Protein AF-A0A969N582-F1 (afdb_monomer_lite)

Sequence (56 aa):
MEIQELKALIKETMREVLREERLMLCKILMPYVDDAEQREIEAEFGSPTDYAEDTD

Secondary structure (DSSP, 8-state):
--HHHHHHHHHHHHHHHHHHHHHHHHHHHSPP--HHHHHHHHHHH--GGGG-----

Structure (mmCIF, N/CA/C/O backbone):
data_AF-A0A969N582-F1
#
_entry.id   AF-A0A969N582-F1
#
loop_
_atom_site.group_PDB
_atom_site.id
_atom_site.type_symbol
_atom_site.label_atom_id
_atom_site.label_alt_id
_atom_site.label_comp_id
_atom_site.label_asym_id
_atom_site.label_entity_id
_atom_site.label_seq_id
_atom_site.pdbx_PDB_ins_code
_atom_site.Cartn_x
_atom_site.Cartn_y
_atom_site.Cartn_z
_atom_site.occupancy
_atom_site.B_iso_or_equiv
_atom_site.auth_seq_id
_atom_site.auth_comp_id
_atom_site.auth_asym_id
_atom_site.auth_atom_id
_atom_site.pdbx_PDB_model_num
ATOM 1 N N . MET A 1 1 ? -22.098 2.394 30.379 1.00 63.22 1 MET A N 1
ATOM 2 C CA . MET A 1 1 ? -21.107 1.698 29.540 1.00 63.22 1 MET A CA 1
ATOM 3 C C . MET A 1 1 ? -19.905 1.410 30.396 1.00 63.22 1 MET A C 1
ATOM 5 O O . MET A 1 1 ? -19.331 2.340 30.955 1.00 63.22 1 MET A O 1
ATOM 9 N N . GLU A 1 2 ? -19.559 0.139 30.509 1.00 90.38 2 GLU A N 1
ATOM 10 C CA . GLU A 1 2 ? -18.328 -0.284 31.166 1.00 90.38 2 GLU A CA 1
ATOM 11 C C . GLU A 1 2 ? -17.109 0.161 30.342 1.00 90.38 2 GLU A C 1
ATOM 13 O O . GLU A 1 2 ? -17.159 0.244 29.113 1.00 90.38 2 GLU A O 1
ATOM 18 N N . ILE A 1 3 ? -15.977 0.432 30.998 1.00 94.50 3 ILE A N 1
ATOM 19 C CA . ILE A 1 3 ? -14.744 0.900 30.327 1.00 94.50 3 ILE A CA 1
ATOM 20 C C . ILE A 1 3 ? -14.301 -0.067 29.215 1.00 94.50 3 ILE A C 1
ATOM 22 O O . ILE A 1 3 ? -13.730 0.354 28.207 1.00 94.50 3 ILE A O 1
ATOM 26 N N . GLN A 1 4 ? -14.561 -1.364 29.384 1.00 95.50 4 GLN A N 1
ATOM 27 C CA . GLN A 1 4 ? -14.228 -2.380 28.386 1.00 95.50 4 GLN A CA 1
ATOM 28 C C . GLN A 1 4 ? -15.120 -2.295 27.144 1.00 95.50 4 GLN A C 1
ATOM 30 O O . GLN A 1 4 ? -14.612 -2.425 26.032 1.00 95.50 4 GLN A O 1
ATOM 35 N N . GLU A 1 5 ? -16.411 -2.003 27.312 1.00 95.50 5 GLU A N 1
ATOM 36 C CA . GLU A 1 5 ? -17.348 -1.810 26.199 1.00 95.50 5 GLU A CA 1
ATOM 37 C C . GLU A 1 5 ? -16.954 -0.586 25.370 1.00 95.50 5 GLU A C 1
ATOM 39 O O . GLU A 1 5 ? -16.912 -0.651 24.144 1.00 95.50 5 GLU A O 1
ATOM 44 N N . LEU A 1 6 ? -16.568 0.509 26.035 1.00 96.75 6 LEU A N 1
ATOM 45 C CA . LEU A 1 6 ? -16.078 1.706 25.352 1.00 96.75 6 LEU A CA 1
ATOM 46 C C . LEU A 1 6 ? -14.797 1.425 24.552 1.00 96.75 6 LEU A C 1
ATOM 48 O O . LEU A 1 6 ? -14.673 1.850 23.407 1.00 96.75 6 LEU A O 1
ATOM 52 N N . LYS A 1 7 ? -13.845 0.682 25.129 1.00 96.50 7 LYS A N 1
ATOM 53 C CA . LYS A 1 7 ? -12.603 0.301 24.436 1.00 96.50 7 LYS A CA 1
ATOM 54 C C . LYS A 1 7 ? -12.859 -0.605 23.236 1.00 96.50 7 LYS A C 1
ATOM 56 O O . LYS A 1 7 ? -12.174 -0.463 22.225 1.00 96.50 7 LYS A O 1
ATOM 61 N N . ALA A 1 8 ? -13.798 -1.541 23.356 1.00 97.44 8 ALA A N 1
ATOM 62 C CA . ALA A 1 8 ? -14.189 -2.413 22.255 1.00 97.44 8 ALA A CA 1
ATOM 63 C C . ALA A 1 8 ? -14.800 -1.592 21.115 1.00 97.44 8 ALA A C 1
ATOM 65 O O . ALA A 1 8 ? -14.342 -1.702 19.981 1.00 97.44 8 ALA A O 1
ATOM 66 N N . LEU A 1 9 ? -15.728 -0.691 21.445 1.00 96.94 9 LEU A N 1
ATOM 67 C CA . LEU A 1 9 ? -16.368 0.190 20.475 1.00 96.94 9 LEU A CA 1
ATOM 68 C C . LEU A 1 9 ? -15.349 1.072 19.739 1.00 96.94 9 LEU A C 1
ATOM 70 O O . LEU A 1 9 ? -15.374 1.128 18.517 1.00 96.94 9 LEU A O 1
ATOM 74 N N . ILE A 1 10 ? -14.407 1.699 20.455 1.00 96.69 10 ILE A N 1
ATOM 75 C CA . ILE A 1 10 ? -13.344 2.516 19.841 1.00 96.69 10 ILE A CA 1
ATOM 76 C C . ILE A 1 10 ? -12.475 1.684 18.887 1.00 96.69 10 ILE A C 1
ATOM 78 O O . ILE A 1 10 ? -12.098 2.148 17.815 1.00 96.69 10 ILE A O 1
ATOM 82 N N . LYS A 1 11 ? -12.127 0.449 19.264 1.00 97.38 11 LYS A N 1
ATOM 83 C CA . LYS A 1 11 ? -11.322 -0.424 18.399 1.00 97.38 11 LYS A CA 1
ATOM 84 C C . LYS A 1 11 ? -12.071 -0.825 17.133 1.00 97.38 11 LYS A C 1
ATOM 86 O O . LYS A 1 11 ? -11.443 -0.897 16.079 1.00 97.38 11 LYS A O 1
ATOM 91 N N . GLU A 1 12 ? -13.365 -1.110 17.247 1.00 96.81 12 GLU A N 1
ATOM 92 C CA . GLU A 1 12 ? -14.211 -1.471 16.108 1.00 96.81 12 GLU A CA 1
ATOM 93 C C . GLU A 1 12 ? -14.304 -0.298 15.128 1.00 96.81 12 GLU A C 1
ATOM 95 O O . GLU A 1 12 ? -13.938 -0.445 13.965 1.00 96.81 12 GLU A O 1
ATOM 100 N N . THR A 1 13 ? -14.640 0.898 15.621 1.00 94.94 13 THR A N 1
ATOM 101 C CA . THR A 1 13 ? -14.792 2.088 14.773 1.00 94.94 13 THR A CA 1
ATOM 102 C C . THR A 1 13 ? -13.482 2.490 14.100 1.00 94.94 13 THR A C 1
ATOM 104 O O . THR A 1 13 ? -13.462 2.783 12.908 1.00 94.94 13 THR A O 1
ATOM 107 N N . MET A 1 14 ? -12.350 2.440 14.810 1.00 94.12 14 MET A N 1
ATOM 108 C CA . MET A 1 14 ? -11.044 2.696 14.192 1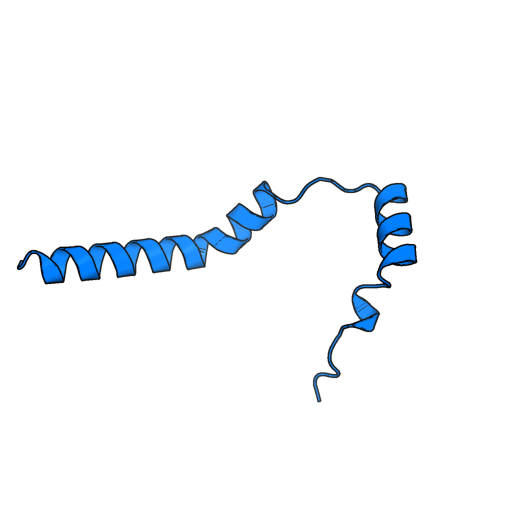.00 94.12 14 MET A CA 1
ATOM 109 C C . MET A 1 14 ? -10.694 1.657 13.124 1.00 94.12 14 MET A C 1
ATOM 111 O O . MET A 1 14 ? -10.101 2.001 12.104 1.00 94.12 14 MET A O 1
ATOM 115 N N . ARG A 1 15 ? -11.035 0.382 13.342 1.00 94.19 15 ARG A N 1
ATOM 116 C CA . ARG A 1 15 ? -10.790 -0.682 12.362 1.00 94.19 15 ARG A CA 1
ATOM 117 C C . ARG A 1 15 ? -11.633 -0.484 11.105 1.00 94.19 15 ARG A C 1
ATOM 119 O O . ARG A 1 15 ? -11.123 -0.739 10.018 1.00 94.19 15 ARG A O 1
ATOM 126 N N . GLU A 1 16 ? -12.884 -0.063 11.248 1.00 94.19 16 GLU A N 1
ATOM 127 C CA . GLU A 1 16 ? -13.775 0.252 10.127 1.00 94.19 16 GLU A CA 1
ATOM 128 C C . GLU A 1 16 ? -13.228 1.416 9.304 1.00 94.19 16 GLU A C 1
ATOM 130 O O . GLU A 1 16 ? -12.947 1.229 8.123 1.00 94.19 16 GLU A O 1
ATOM 135 N N . VAL A 1 17 ? -12.923 2.548 9.947 1.00 92.19 17 VAL A N 1
ATOM 136 C CA . VAL A 1 17 ? -12.330 3.715 9.271 1.00 92.19 17 VAL A CA 1
ATOM 137 C C . VAL A 1 17 ? -11.031 3.339 8.562 1.00 92.19 17 VAL A C 1
ATOM 139 O O . VAL A 1 17 ? -10.838 3.665 7.397 1.00 92.19 17 VAL A O 1
ATOM 142 N N . LEU A 1 18 ? -10.140 2.596 9.227 1.00 88.81 18 LEU A N 1
ATOM 143 C CA . LEU A 1 18 ? -8.903 2.149 8.592 1.00 88.81 18 LEU A CA 1
ATOM 144 C C . LEU A 1 18 ? -9.167 1.221 7.407 1.00 88.81 18 LEU A C 1
ATOM 146 O O . LEU A 1 18 ? -8.406 1.274 6.455 1.00 88.81 18 LEU A O 1
ATOM 150 N N . ARG A 1 19 ? -10.196 0.366 7.431 1.00 89.00 19 ARG A N 1
ATOM 151 C CA . ARG A 1 19 ? -10.529 -0.508 6.292 1.00 89.00 19 ARG A CA 1
ATOM 152 C C . ARG A 1 19 ? -11.065 0.281 5.107 1.00 89.00 19 ARG A C 1
ATOM 154 O O . ARG A 1 19 ? -10.666 -0.020 3.984 1.00 89.00 19 ARG A O 1
ATOM 161 N N . GLU A 1 20 ? -11.933 1.250 5.362 1.00 91.44 20 GLU A N 1
ATOM 162 C CA . GLU A 1 20 ? -12.532 2.100 4.332 1.00 91.44 20 GLU A CA 1
ATOM 163 C C . GLU A 1 20 ? -11.476 3.006 3.692 1.00 91.44 20 GLU A C 1
ATOM 165 O O . GLU A 1 20 ? -11.343 3.057 2.470 1.00 91.44 20 GLU A O 1
ATOM 170 N N . GLU A 1 21 ? -10.636 3.623 4.519 1.00 92.69 21 GLU A N 1
ATOM 171 C CA . GLU A 1 21 ? -9.671 4.624 4.071 1.00 92.69 21 GLU A CA 1
ATOM 172 C C . GLU A 1 21 ? -8.312 4.033 3.670 1.00 92.69 21 GLU A C 1
ATOM 174 O O . GLU A 1 21 ? -7.492 4.737 3.079 1.00 92.69 21 GLU A O 1
ATOM 179 N N . ARG A 1 22 ? -8.039 2.740 3.934 1.00 90.94 22 ARG A N 1
ATOM 180 C CA . ARG A 1 22 ? -6.727 2.117 3.648 1.00 90.94 22 ARG A CA 1
ATOM 181 C C . ARG A 1 22 ? -6.287 2.352 2.214 1.00 90.94 22 ARG A C 1
ATOM 183 O O . ARG A 1 22 ? -5.141 2.719 1.987 1.00 90.94 22 ARG A O 1
ATOM 190 N N . LEU A 1 23 ? -7.180 2.120 1.250 1.00 88.50 23 LEU A N 1
ATOM 191 C CA . LEU A 1 23 ? -6.842 2.276 -0.163 1.00 88.50 23 LEU A CA 1
ATOM 192 C C . LEU A 1 23 ? -6.481 3.729 -0.485 1.00 88.50 23 LEU A C 1
ATOM 194 O O . LEU A 1 23 ? -5.534 3.971 -1.230 1.00 88.50 23 LEU A O 1
ATOM 198 N N . MET A 1 24 ? -7.219 4.687 0.080 1.00 90.00 24 MET A N 1
ATOM 199 C CA . MET A 1 24 ? -6.951 6.109 -0.114 1.00 90.00 24 MET A CA 1
ATOM 200 C C . MET A 1 24 ? -5.607 6.501 0.501 1.00 90.00 24 MET A C 1
ATOM 202 O O . MET A 1 24 ? -4.795 7.135 -0.169 1.00 90.00 24 MET A O 1
ATOM 206 N N . LEU A 1 25 ? -5.328 6.047 1.724 1.00 87.38 25 LEU A N 1
ATOM 207 C CA . LEU A 1 25 ? -4.044 6.261 2.383 1.00 87.38 25 LEU A CA 1
ATOM 208 C C . LEU A 1 25 ? -2.885 5.658 1.578 1.00 87.38 25 LEU A C 1
ATOM 210 O O . LEU A 1 25 ? -1.893 6.341 1.345 1.00 87.38 25 LEU A O 1
ATOM 214 N N . CYS A 1 26 ? -3.018 4.416 1.102 1.00 90.75 26 CYS A N 1
ATOM 215 C CA . CYS A 1 26 ? -2.014 3.787 0.243 1.00 90.75 26 CYS A CA 1
ATOM 216 C C . CYS A 1 26 ? -1.765 4.616 -1.022 1.00 90.75 26 CYS A C 1
ATOM 218 O O . CYS A 1 26 ? -0.615 4.842 -1.367 1.00 90.75 26 CYS A O 1
ATOM 220 N N . LYS A 1 27 ? -2.815 5.133 -1.673 1.00 87.62 27 LYS A N 1
ATOM 221 C CA . LYS A 1 27 ? -2.675 6.008 -2.849 1.00 87.62 27 LYS A CA 1
ATOM 222 C C . LYS A 1 27 ? -1.949 7.314 -2.549 1.00 87.62 27 LYS A C 1
ATOM 224 O O . LYS A 1 27 ? -1.143 7.736 -3.365 1.00 87.62 27 LYS A O 1
ATOM 229 N N . ILE A 1 28 ? -2.220 7.933 -1.401 1.00 90.62 28 ILE A N 1
ATOM 230 C CA . ILE A 1 28 ? -1.542 9.167 -0.977 1.00 90.62 28 ILE A CA 1
ATOM 231 C C . ILE A 1 28 ? -0.055 8.915 -0.703 1.00 90.62 28 ILE A C 1
ATOM 233 O O . ILE A 1 28 ? 0.773 9.780 -0.971 1.00 90.62 28 ILE A O 1
ATOM 237 N N . LEU A 1 29 ? 0.278 7.750 -0.148 1.00 92.00 29 LEU A N 1
ATOM 238 C CA . LEU A 1 29 ? 1.645 7.402 0.237 1.00 92.00 29 LEU A CA 1
ATOM 239 C C . LEU A 1 29 ? 2.458 6.748 -0.887 1.00 92.00 29 LEU A C 1
ATOM 241 O O . LEU A 1 29 ? 3.666 6.586 -0.723 1.00 92.00 29 LEU A O 1
ATOM 245 N N . MET A 1 30 ? 1.831 6.353 -1.999 1.00 91.88 30 MET A N 1
ATOM 246 C CA . MET A 1 30 ? 2.554 5.788 -3.136 1.00 91.88 30 MET A CA 1
ATOM 247 C C . MET A 1 30 ? 3.417 6.874 -3.791 1.00 91.88 30 MET A C 1
ATOM 249 O O . MET A 1 30 ? 2.882 7.918 -4.177 1.00 91.88 30 MET A O 1
ATOM 253 N N . PRO A 1 31 ? 4.737 6.655 -3.923 1.00 92.44 31 PRO A N 1
ATOM 254 C CA . PRO A 1 31 ? 5.588 7.581 -4.649 1.00 92.44 31 PRO A CA 1
ATOM 255 C C . PRO A 1 31 ? 5.189 7.604 -6.126 1.00 92.44 31 PRO A C 1
ATOM 257 O O . PRO A 1 31 ? 4.717 6.607 -6.676 1.00 92.44 31 PRO A O 1
ATOM 260 N N . TYR A 1 32 ? 5.391 8.753 -6.767 1.00 93.75 32 TYR A N 1
ATOM 261 C CA . TYR A 1 32 ? 5.385 8.804 -8.222 1.00 93.75 32 TYR A CA 1
ATOM 262 C C . TYR A 1 32 ? 6.619 8.060 -8.739 1.00 93.75 32 TYR A C 1
ATOM 264 O O . TYR A 1 32 ? 7.703 8.241 -8.190 1.00 93.75 32 TYR A O 1
ATOM 272 N N . VAL A 1 33 ? 6.421 7.245 -9.769 1.00 94.50 33 VAL A N 1
ATOM 273 C CA . VAL A 1 33 ? 7.461 6.478 -10.457 1.00 94.50 33 VAL A CA 1
ATOM 274 C C . VAL A 1 33 ? 7.311 6.787 -11.938 1.00 94.50 33 VAL A C 1
ATOM 276 O O . VAL A 1 33 ? 6.205 6.671 -12.475 1.00 94.50 33 VAL A O 1
ATOM 279 N N . ASP A 1 34 ? 8.383 7.237 -12.579 1.00 97.00 34 ASP A N 1
ATOM 280 C CA . ASP A 1 34 ? 8.374 7.494 -14.018 1.00 97.00 34 ASP A CA 1
ATOM 281 C C . ASP A 1 34 ? 8.665 6.233 -14.856 1.00 97.00 34 ASP A C 1
ATOM 283 O O . ASP A 1 34 ? 8.984 5.163 -14.339 1.00 97.00 34 ASP A O 1
ATOM 287 N N . ASP A 1 35 ? 8.549 6.345 -16.182 1.00 97.38 35 ASP A N 1
ATOM 288 C CA . ASP A 1 35 ? 8.735 5.211 -17.096 1.00 97.38 35 ASP A CA 1
ATOM 289 C C . ASP A 1 35 ? 10.172 4.653 -17.104 1.00 97.38 35 ASP A C 1
ATOM 291 O O . ASP A 1 35 ? 10.403 3.530 -17.558 1.00 97.38 35 ASP A O 1
ATOM 295 N N . ALA A 1 36 ? 11.180 5.436 -16.711 1.00 97.81 36 ALA A N 1
ATOM 296 C CA . ALA A 1 36 ? 12.551 4.946 -16.608 1.00 97.81 36 ALA A CA 1
ATOM 297 C C . ALA A 1 36 ? 12.723 4.133 -15.323 1.00 97.81 36 ALA A C 1
ATOM 299 O O . ALA A 1 36 ? 13.163 2.987 -15.398 1.00 97.81 36 ALA A O 1
ATOM 300 N N . GLU A 1 37 ? 12.284 4.680 -14.191 1.00 96.94 37 GLU A N 1
ATOM 301 C CA . GLU A 1 37 ? 12.298 4.006 -12.891 1.00 96.94 37 GLU A CA 1
ATOM 302 C C . GLU A 1 37 ? 11.467 2.714 -12.921 1.00 96.94 37 GLU A C 1
ATOM 304 O O . GLU A 1 37 ? 11.923 1.668 -12.461 1.00 96.94 37 GLU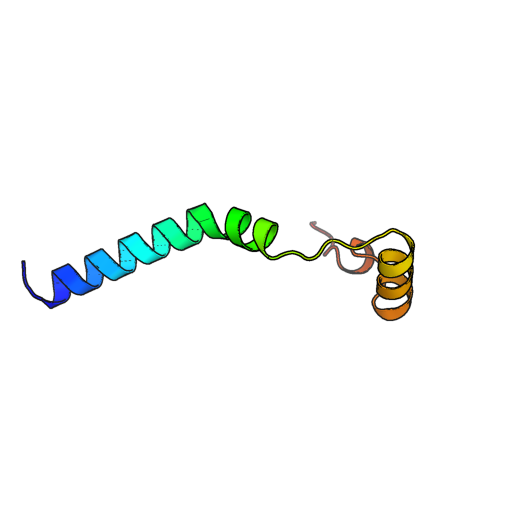 A O 1
ATOM 309 N N . GLN A 1 38 ? 10.283 2.738 -13.543 1.00 95.62 38 GLN A N 1
ATOM 310 C CA . GLN A 1 38 ? 9.430 1.555 -13.676 1.00 95.62 38 GLN A CA 1
ATOM 311 C C . GLN A 1 38 ? 10.121 0.433 -14.468 1.00 95.62 38 GLN A C 1
ATOM 313 O O . GLN A 1 38 ? 10.028 -0.734 -14.091 1.00 95.62 38 GLN A O 1
ATOM 318 N N . ARG A 1 39 ? 10.869 0.770 -15.529 1.00 96.25 39 ARG A N 1
ATOM 319 C CA . ARG A 1 39 ? 11.639 -0.214 -16.310 1.00 96.25 39 ARG A CA 1
ATOM 320 C C . ARG A 1 39 ? 12.796 -0.818 -15.519 1.00 96.25 39 ARG A C 1
ATOM 322 O O . ARG A 1 39 ? 13.104 -1.989 -15.717 1.00 96.25 39 ARG A O 1
ATOM 329 N N . GLU A 1 40 ? 13.445 -0.041 -14.656 1.00 97.50 40 GLU A N 1
ATOM 330 C CA . GLU A 1 40 ? 14.498 -0.549 -13.768 1.00 97.50 40 GLU A CA 1
ATOM 331 C C . GLU A 1 40 ? 13.921 -1.522 -12.736 1.00 97.50 40 GLU A C 1
ATOM 333 O O . GLU A 1 40 ? 14.450 -2.621 -12.570 1.00 97.50 40 GLU A O 1
ATOM 338 N N . ILE A 1 41 ? 12.786 -1.163 -12.127 1.00 95.31 41 ILE A N 1
ATOM 339 C CA . ILE A 1 41 ? 12.052 -2.028 -11.193 1.00 95.31 41 ILE A CA 1
ATOM 340 C C . ILE A 1 41 ? 11.658 -3.342 -11.878 1.00 95.31 41 ILE A C 1
ATOM 342 O O . ILE A 1 41 ? 11.922 -4.414 -11.341 1.00 95.31 41 ILE A O 1
ATOM 346 N N . GLU A 1 42 ? 11.068 -3.286 -13.073 1.00 96.06 42 GLU A N 1
ATOM 347 C CA . GLU A 1 42 ? 10.656 -4.488 -13.811 1.00 96.06 42 GLU A CA 1
ATOM 348 C C . GLU A 1 42 ? 11.845 -5.349 -14.258 1.00 96.06 42 GLU A C 1
ATOM 350 O O . GLU A 1 42 ? 11.738 -6.573 -14.307 1.00 96.06 42 GLU A O 1
ATOM 355 N N . ALA A 1 43 ? 12.997 -4.744 -14.556 1.00 96.50 43 ALA A N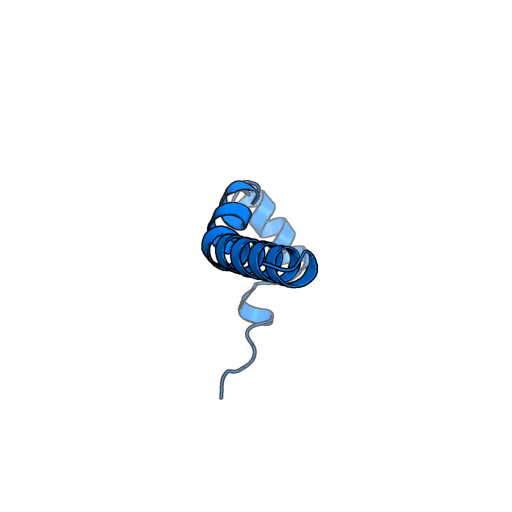 1
ATOM 356 C CA . ALA A 1 43 ? 14.207 -5.491 -14.887 1.00 96.50 43 ALA A CA 1
ATOM 357 C C . ALA A 1 43 ? 14.793 -6.236 -13.674 1.00 96.50 43 ALA A C 1
ATOM 359 O O . ALA A 1 43 ? 15.362 -7.316 -13.845 1.00 96.50 43 ALA A O 1
ATOM 360 N N . GLU A 1 44 ? 14.673 -5.674 -12.468 1.00 97.12 44 GLU A N 1
ATOM 361 C CA . GLU A 1 44 ? 15.183 -6.279 -11.231 1.00 97.12 44 GLU A CA 1
ATOM 362 C C . GLU A 1 44 ? 14.209 -7.303 -10.630 1.00 97.12 44 GLU A C 1
ATOM 364 O O . GLU A 1 44 ? 14.632 -8.372 -10.182 1.00 97.12 44 GLU A O 1
ATOM 369 N N . PHE A 1 45 ? 12.910 -6.995 -10.640 1.00 95.19 45 PHE A N 1
ATOM 370 C CA . PHE A 1 45 ? 11.882 -7.757 -9.927 1.00 95.19 45 PHE A CA 1
ATOM 371 C C . PHE A 1 45 ? 10.893 -8.491 -10.840 1.00 95.19 45 PHE A C 1
ATOM 373 O O . PHE A 1 45 ? 10.066 -9.235 -10.329 1.00 95.19 45 PHE A O 1
ATOM 380 N N . GLY A 1 46 ? 10.965 -8.325 -12.161 1.00 93.88 46 GLY A N 1
ATOM 381 C CA . GLY A 1 46 ? 9.981 -8.871 -13.099 1.00 93.88 46 GLY A CA 1
ATOM 382 C C . GLY A 1 46 ? 8.733 -7.996 -13.245 1.00 93.88 46 GLY A C 1
ATOM 383 O O . GLY A 1 46 ? 8.561 -6.976 -12.575 1.00 93.88 46 GLY A O 1
ATOM 384 N N . SER A 1 47 ? 7.846 -8.392 -14.155 1.00 91.31 47 SER A N 1
ATOM 385 C CA . SER A 1 47 ? 6.569 -7.716 -14.382 1.00 91.31 47 SER A CA 1
ATOM 386 C C . SER A 1 47 ? 5.533 -8.170 -13.347 1.00 91.31 47 SER A C 1
ATOM 388 O O . SER A 1 47 ? 5.513 -9.345 -12.976 1.00 91.31 47 SER A O 1
ATOM 390 N N . PRO A 1 48 ? 4.578 -7.312 -12.934 1.00 88.94 48 PRO A N 1
ATOM 391 C CA . PRO A 1 48 ? 3.456 -7.733 -12.092 1.00 88.94 48 PRO A CA 1
ATOM 392 C C . PRO A 1 48 ? 2.683 -8.949 -12.632 1.00 88.94 48 PRO A C 1
ATOM 394 O O . PRO A 1 48 ? 2.128 -9.721 -11.854 1.00 88.94 48 PRO A O 1
ATOM 397 N N . THR A 1 49 ? 2.656 -9.142 -13.954 1.00 89.62 49 THR A N 1
ATOM 398 C CA . THR A 1 49 ? 2.019 -10.303 -14.598 1.00 89.62 49 THR A CA 1
ATOM 399 C C . THR A 1 49 ? 2.690 -11.628 -14.267 1.00 89.62 49 THR A C 1
ATOM 401 O O . THR A 1 49 ? 2.024 -12.656 -14.300 1.00 89.62 49 THR A O 1
ATOM 404 N N . ASP A 1 50 ? 3.975 -11.612 -13.917 1.00 91.06 50 ASP A N 1
ATOM 405 C CA . ASP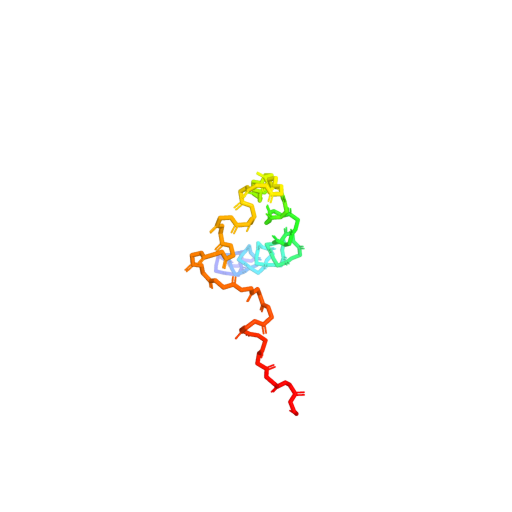 A 1 50 ? 4.752 -12.818 -13.614 1.00 91.06 50 ASP A CA 1
ATOM 406 C C . ASP A 1 50 ? 4.332 -13.446 -12.271 1.00 91.06 50 ASP A C 1
ATOM 408 O O . ASP A 1 50 ? 4.686 -14.585 -11.968 1.00 91.06 50 ASP A O 1
ATOM 412 N N . TYR A 1 51 ? 3.550 -12.705 -11.478 1.00 86.94 51 TYR A N 1
ATOM 413 C CA . TYR A 1 51 ? 3.051 -13.081 -10.156 1.00 86.94 51 TYR A CA 1
ATOM 414 C C . TYR A 1 51 ? 1.528 -13.183 -10.088 1.00 86.94 51 TYR A C 1
ATOM 416 O O . TYR A 1 51 ? 0.976 -13.373 -9.002 1.00 86.94 51 TYR A O 1
ATOM 424 N N . ALA A 1 52 ? 0.830 -13.016 -11.213 1.00 85.00 52 ALA A N 1
ATOM 425 C CA . ALA A 1 52 ? -0.594 -13.291 -11.249 1.00 85.00 52 ALA A CA 1
ATOM 426 C C . ALA A 1 52 ? -0.779 -14.799 -11.027 1.00 85.00 52 ALA A C 1
ATOM 428 O O . ALA A 1 52 ? -0.440 -15.597 -11.894 1.00 85.00 52 ALA A O 1
ATOM 429 N N . GLU A 1 53 ? -1.261 -15.194 -9.845 1.00 78.31 53 GLU A N 1
ATOM 430 C CA . GLU A 1 53 ? -1.696 -16.573 -9.620 1.00 78.31 53 GLU A CA 1
AT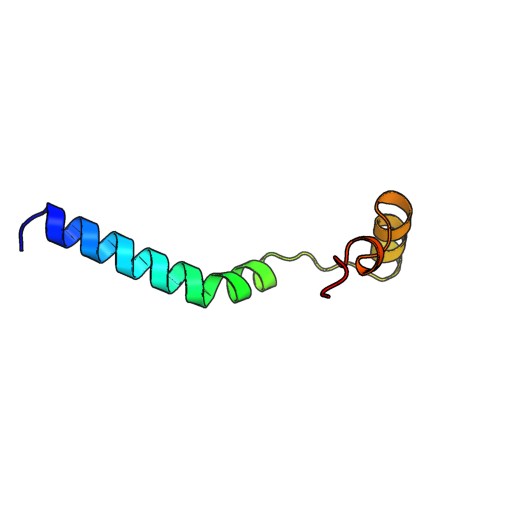OM 431 C C . GLU A 1 53 ? -2.780 -16.895 -10.657 1.00 78.31 53 GLU A C 1
ATOM 433 O O . GLU A 1 53 ? -3.748 -16.135 -10.787 1.00 78.31 53 GLU A O 1
ATOM 438 N N . ASP A 1 54 ? -2.5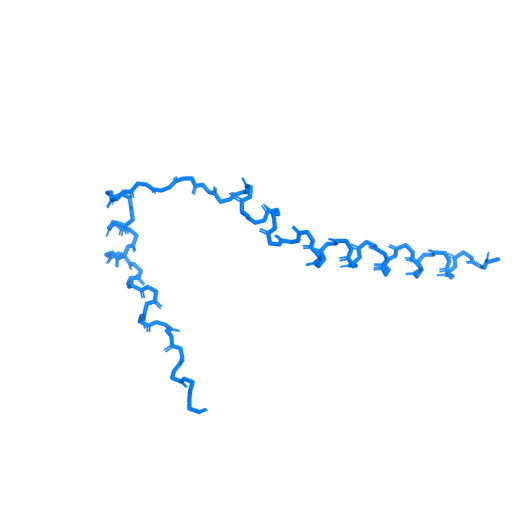96 -17.990 -11.405 1.00 64.62 54 ASP A N 1
ATOM 439 C CA . ASP A 1 54 ? -3.616 -18.538 -12.296 1.00 64.62 54 ASP A CA 1
ATOM 440 C C . ASP A 1 54 ? -4.893 -18.716 -11.470 1.00 64.62 54 ASP A C 1
ATOM 442 O O . ASP A 1 54 ? -5.001 -19.590 -10.608 1.00 64.62 54 ASP A O 1
ATOM 446 N N . THR A 1 55 ? -5.842 -17.810 -11.669 1.00 59.94 55 THR A N 1
ATOM 447 C CA . THR A 1 55 ? -7.147 -17.860 -11.017 1.00 59.94 55 THR A CA 1
ATOM 448 C C . THR A 1 55 ? -8.007 -18.820 -11.831 1.00 59.94 55 THR A C 1
ATOM 450 O O . THR A 1 55 ? -8.817 -18.387 -12.648 1.00 59.94 55 THR A O 1
ATOM 453 N N . ASP A 1 56 ? -7.754 -20.118 -11.640 1.00 48.28 56 ASP A N 1
ATOM 454 C CA . ASP A 1 56 ? -8.629 -21.229 -12.051 1.00 48.28 56 ASP A CA 1
ATOM 455 C C . ASP A 1 56 ? -9.844 -21.372 -11.111 1.00 48.28 56 ASP A C 1
ATOM 457 O O . ASP A 1 56 ? -9.680 -21.251 -9.870 1.00 48.28 56 ASP A O 1
#

pLDDT: mean 90.65, std 9.7, range [48.28, 97.81]

Foldseek 3Di:
DPPVVVVVVVVVVVVVCCVVCVVVVCVVPDDDADPVRVVVCCVVPNDPVVPPDPPD

Radius of gyration: 19.63 Å; chains: 1; bounding box: 36×30×48 Å